Protein AF-A0A445JZT7-F1 (afdb_monomer_lite)

Foldseek 3Di:
DVVVVVVVVCVQCVDPLSVLCVVVVNHDPVDDDDPVPSVVSVVVVVVVVVVVVVVDDDDPVRVVVVVVVVCVVVDDPPPPPDDDDDDDDDPPDPPPPPPPPDDDDDDDDDDDDDPPPDDD

Organism: Glycine soja (NCBI:txid3848)

Radius of gyration: 22.96 Å; chains: 1; bounding box: 41×57×51 Å

pLDDT: mean 72.28, std 22.67, range [31.61, 96.5]

Sequence (120 aa):
LLLNSLRLLGAVLSDHKKRTMYDAGLYDPQEEEDEGFSDFVEEMLFHMAQVRREGKHYGLEELQGMLMEMAKGFECPSMYCGVNSVIDESPCLKRTRFDTNMMENKGSHFQVPDLNLYCS

Secondary structure (DSSP, 8-state):
-HHHHHHHHHHHHHSHHHHHHHHTT---TTS---HHHHHHHHHHHHHHHHHHHTT-PPPHHHHHHHHHHHHHTT----SSSSS-------------------------------------

Structure (mmCIF, N/CA/C/O backbone):
data_AF-A0A445JZT7-F1
#
_entry.id   AF-A0A445JZT7-F1
#
loop_
_atom_site.group_PDB
_atom_site.id
_atom_site.type_symbol
_atom_site.label_atom_id
_atom_site.label_alt_id
_atom_site.label_comp_id
_atom_site.label_asym_id
_atom_site.label_entity_id
_atom_site.label_seq_id
_atom_site.pdbx_PDB_ins_code
_atom_site.Cartn_x
_atom_site.Cartn_y
_atom_site.Cartn_z
_atom_site.occupancy
_atom_site.B_iso_or_equiv
_atom_site.auth_seq_id
_atom_site.auth_comp_id
_atom_site.auth_asym_id
_atom_site.auth_atom_id
_atom_site.pdbx_PDB_model_num
ATOM 1 N N . LEU A 1 1 ? -3.679 -10.823 31.685 1.00 75.19 1 LEU A N 1
ATOM 2 C CA . LEU A 1 1 ? -2.959 -9.956 30.721 1.00 75.19 1 LEU A CA 1
ATOM 3 C C . LEU A 1 1 ? -2.636 -10.714 29.437 1.00 75.19 1 LEU A C 1
ATOM 5 O O . LEU A 1 1 ? -3.276 -10.440 28.438 1.00 75.19 1 LEU A O 1
ATOM 9 N N . LEU A 1 2 ? -1.778 -11.736 29.478 1.00 84.31 2 LEU A N 1
ATOM 10 C CA . LEU A 1 2 ? -1.352 -12.500 28.290 1.00 84.31 2 LEU A CA 1
ATOM 11 C C . LEU A 1 2 ? -2.507 -13.180 27.524 1.00 84.31 2 LEU A C 1
ATOM 13 O O . LEU A 1 2 ? -2.576 -13.102 26.302 1.00 84.31 2 LEU A O 1
ATOM 17 N N . LEU A 1 3 ? -3.474 -13.757 28.248 1.00 85.75 3 LEU A N 1
ATOM 18 C CA . LEU A 1 3 ? -4.681 -14.353 27.657 1.00 85.75 3 LEU A CA 1
ATOM 19 C C . LEU A 1 3 ? -5.566 -13.318 26.934 1.00 85.75 3 LEU A C 1
ATOM 21 O O . LEU A 1 3 ? -6.190 -13.634 25.927 1.00 85.75 3 LEU A O 1
ATOM 25 N N . ASN A 1 4 ? -5.605 -12.080 27.441 1.00 77.12 4 ASN A N 1
ATOM 26 C CA . ASN A 1 4 ? -6.379 -10.99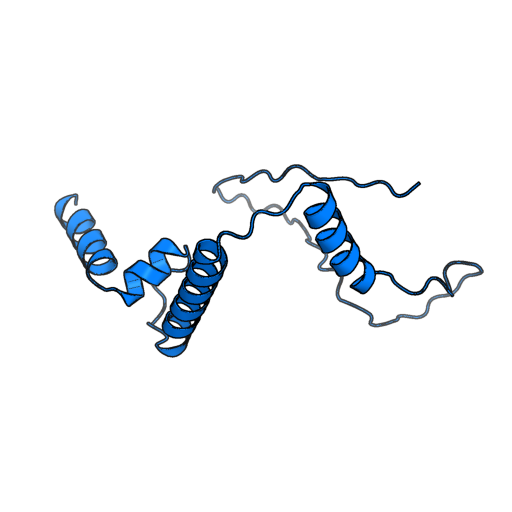3 26.837 1.00 77.12 4 ASN A CA 1
ATOM 27 C C . ASN A 1 4 ? -5.687 -10.492 25.565 1.00 77.12 4 ASN A C 1
ATOM 29 O O . ASN A 1 4 ? -6.353 -10.302 24.556 1.00 77.12 4 ASN A O 1
ATOM 33 N N . SER A 1 5 ? -4.357 -10.365 25.581 1.00 80.44 5 SER A N 1
ATOM 34 C CA . SER A 1 5 ? -3.567 -10.022 24.393 1.00 80.44 5 SER A CA 1
ATOM 35 C C . SER A 1 5 ? -3.704 -11.073 23.287 1.00 80.44 5 SER A C 1
ATOM 37 O O . SER A 1 5 ? -3.907 -10.715 22.132 1.00 80.44 5 SER A O 1
ATOM 39 N N . LEU A 1 6 ? -3.673 -12.365 23.634 1.00 85.12 6 LEU A N 1
ATOM 40 C CA . LEU A 1 6 ? -3.867 -13.448 22.665 1.00 85.12 6 LEU A CA 1
ATOM 41 C C . LEU A 1 6 ? -5.290 -13.452 22.082 1.00 85.12 6 LEU A C 1
ATOM 43 O O . LEU A 1 6 ? -5.470 -13.693 20.893 1.00 85.12 6 LEU A O 1
ATOM 47 N N . ARG A 1 7 ? -6.301 -13.141 22.905 1.00 84.38 7 ARG A N 1
ATOM 48 C CA . ARG A 1 7 ? -7.694 -12.989 22.457 1.00 84.38 7 ARG A CA 1
ATOM 49 C C . ARG A 1 7 ? -7.873 -11.838 21.471 1.00 84.38 7 ARG A C 1
ATOM 51 O O . ARG A 1 7 ? -8.560 -12.017 20.473 1.00 84.38 7 ARG A O 1
ATOM 58 N N . LEU A 1 8 ? -7.263 -10.686 21.749 1.00 84.06 8 LEU A N 1
ATOM 59 C CA . LEU A 1 8 ? -7.331 -9.516 20.870 1.00 84.06 8 LEU A CA 1
ATOM 60 C C . LEU A 1 8 ? -6.619 -9.780 19.541 1.00 84.06 8 LEU A C 1
ATOM 62 O O . LEU A 1 8 ? -7.183 -9.494 18.491 1.00 84.06 8 LEU A O 1
ATOM 66 N N . LEU A 1 9 ? -5.443 -10.415 19.576 1.00 88.75 9 LEU A N 1
ATOM 67 C CA . LEU A 1 9 ? -4.752 -10.856 18.363 1.00 88.75 9 LEU A CA 1
ATOM 68 C C . LEU A 1 9 ? -5.617 -11.836 17.555 1.00 88.75 9 LEU A C 1
ATOM 70 O O . LEU A 1 9 ? -5.748 -11.693 16.346 1.00 88.75 9 LEU A O 1
ATOM 74 N N . GLY A 1 10 ? -6.247 -12.802 18.230 1.00 88.62 10 GLY A N 1
ATOM 75 C CA . GLY A 1 10 ? -7.141 -13.769 17.598 1.00 88.62 10 GLY A CA 1
ATOM 76 C C . GLY A 1 10 ? -8.340 -13.118 16.911 1.00 88.62 10 GLY A C 1
ATOM 77 O O . GLY A 1 10 ? -8.666 -13.510 15.800 1.00 88.62 10 GLY A O 1
ATOM 78 N N . ALA A 1 11 ? -8.957 -12.104 17.523 1.00 89.25 11 ALA A N 1
ATOM 79 C CA . ALA A 1 11 ? -10.091 -11.395 16.931 1.00 89.25 11 ALA A CA 1
ATOM 80 C C . ALA A 1 11 ? -9.712 -10.690 15.619 1.00 89.25 11 ALA A C 1
ATOM 82 O O . ALA A 1 11 ? -10.409 -10.853 14.620 1.00 89.25 11 ALA A O 1
ATOM 83 N N . VAL A 1 12 ? -8.580 -9.978 15.604 1.00 90.50 12 VAL A N 1
ATOM 84 C CA . VAL A 1 12 ? -8.069 -9.288 14.407 1.00 90.50 12 VAL A CA 1
ATOM 85 C C . VAL A 1 12 ? -7.683 -10.290 13.330 1.00 90.50 12 VAL A C 1
ATOM 87 O O . VAL A 1 12 ? -8.104 -10.170 12.188 1.00 90.50 12 VAL A O 1
ATOM 90 N N . LEU A 1 13 ? -6.910 -11.313 13.695 1.00 91.12 13 LEU A N 1
ATOM 91 C CA . LEU A 1 13 ? -6.409 -12.264 12.716 1.00 91.12 13 LEU A CA 1
ATOM 92 C C . LEU A 1 13 ? -7.477 -13.250 12.245 1.00 91.12 13 LEU A C 1
ATOM 94 O O . LEU A 1 13 ? -7.277 -13.840 11.196 1.00 91.12 13 LEU A O 1
ATOM 98 N N . SER A 1 14 ? -8.578 -13.481 12.966 1.00 93.44 14 SER A N 1
ATOM 99 C CA . SER A 1 14 ? -9.644 -14.400 12.525 1.00 93.44 14 SER A CA 1
ATOM 100 C C . SER A 1 14 ? -10.521 -13.831 11.412 1.00 93.44 14 SER A C 1
ATOM 102 O O . SER A 1 14 ? -11.042 -14.593 10.600 1.00 93.44 14 SER A O 1
ATOM 104 N N . ASP A 1 15 ? -10.648 -12.511 11.367 1.00 92.69 15 ASP A N 1
ATOM 105 C CA . ASP A 1 15 ? -11.452 -11.800 10.391 1.00 92.69 15 ASP A CA 1
ATOM 106 C C . ASP A 1 15 ? -10.597 -11.462 9.163 1.00 92.69 15 ASP A C 1
ATOM 108 O O . ASP A 1 15 ? -9.492 -10.934 9.289 1.00 92.69 15 ASP A O 1
ATOM 112 N N . HIS A 1 16 ? -11.085 -11.810 7.971 1.00 91.44 16 HIS A N 1
ATOM 113 C CA . HIS A 1 16 ? -10.332 -11.609 6.731 1.00 91.44 16 HIS A CA 1
ATOM 114 C C . HIS A 1 16 ? -10.101 -10.128 6.436 1.00 91.44 16 HIS A C 1
ATOM 116 O O . HIS A 1 16 ? -8.982 -9.736 6.124 1.00 91.44 16 HIS A O 1
ATOM 122 N N . LYS A 1 17 ? -11.127 -9.297 6.618 1.00 91.25 17 LYS A N 1
ATOM 123 C CA . LYS A 1 17 ? -11.077 -7.856 6.382 1.00 91.25 17 LYS A CA 1
ATOM 124 C C . LYS A 1 17 ? -10.064 -7.189 7.314 1.00 91.25 17 LYS A C 1
ATOM 126 O O . LYS A 1 17 ? -9.181 -6.459 6.866 1.00 91.25 17 LYS A O 1
ATOM 131 N N . LYS A 1 18 ? -10.125 -7.502 8.611 1.00 92.12 18 LYS A N 1
ATOM 132 C CA . LYS A 1 18 ? -9.183 -6.979 9.618 1.00 92.12 18 LYS A CA 1
ATOM 133 C C . LYS A 1 18 ? -7.768 -7.461 9.374 1.00 92.12 18 LYS A C 1
ATOM 135 O O . LYS A 1 18 ? -6.832 -6.682 9.529 1.00 92.12 18 LYS A O 1
ATOM 140 N N . ARG A 1 19 ? -7.604 -8.721 8.967 1.00 93.12 19 ARG A N 1
ATOM 141 C CA . ARG A 1 19 ? -6.300 -9.267 8.596 1.00 93.12 19 ARG A CA 1
ATOM 142 C C . ARG A 1 19 ? -5.728 -8.547 7.378 1.00 93.12 19 ARG A C 1
ATOM 144 O O . ARG A 1 19 ? -4.580 -8.137 7.440 1.00 93.12 19 ARG A O 1
ATOM 151 N N . THR A 1 20 ? -6.522 -8.309 6.335 1.00 93.19 20 THR A N 1
ATOM 152 C CA . THR A 1 20 ? -6.104 -7.545 5.148 1.00 93.19 20 THR A CA 1
ATOM 153 C C . THR A 1 20 ? -5.633 -6.140 5.524 1.00 93.19 20 THR A C 1
ATOM 155 O O . THR A 1 20 ? -4.554 -5.718 5.112 1.00 93.19 20 THR A O 1
ATOM 158 N N . MET A 1 21 ? -6.385 -5.438 6.374 1.00 93.62 21 MET A N 1
ATOM 159 C CA . MET A 1 21 ? -5.985 -4.118 6.872 1.00 93.62 21 MET A CA 1
ATOM 160 C C . MET A 1 21 ? -4.726 -4.179 7.745 1.00 93.62 21 MET A C 1
ATOM 162 O O . MET A 1 21 ? -3.870 -3.300 7.659 1.00 93.62 21 MET A O 1
ATOM 166 N N . TYR A 1 22 ? -4.585 -5.220 8.569 1.00 93.00 22 TYR A N 1
ATOM 167 C CA . TYR A 1 22 ? -3.410 -5.429 9.413 1.00 93.00 22 TYR A CA 1
ATOM 168 C C . TYR A 1 22 ? -2.156 -5.696 8.574 1.00 93.00 22 TYR A C 1
ATOM 170 O O . TYR A 1 22 ? -1.126 -5.062 8.794 1.00 93.00 22 TYR A O 1
ATOM 178 N N . ASP A 1 23 ? -2.261 -6.571 7.574 1.00 92.69 23 ASP A N 1
ATOM 179 C CA . ASP A 1 23 ? -1.179 -6.918 6.650 1.00 92.69 23 ASP A CA 1
ATOM 180 C C . ASP A 1 23 ? -0.760 -5.710 5.793 1.00 92.69 23 ASP A C 1
ATOM 182 O O . ASP A 1 23 ? 0.421 -5.552 5.480 1.00 92.69 23 ASP A O 1
ATOM 186 N N . ALA A 1 24 ? -1.706 -4.823 5.462 1.00 92.81 24 ALA A N 1
ATOM 187 C CA . ALA A 1 24 ? -1.445 -3.554 4.784 1.00 92.81 24 ALA A CA 1
ATOM 188 C C . ALA A 1 24 ? -0.863 -2.462 5.708 1.00 92.81 24 ALA A C 1
ATOM 190 O O . ALA A 1 24 ? -0.447 -1.412 5.221 1.00 92.81 24 ALA A O 1
ATOM 191 N N . GLY A 1 25 ? -0.830 -2.683 7.029 1.00 92.25 25 GLY A N 1
ATOM 192 C CA . GLY A 1 25 ? -0.395 -1.686 8.013 1.00 92.25 25 GLY A CA 1
ATOM 193 C C . GLY A 1 25 ? -1.391 -0.539 8.228 1.00 92.25 25 GLY A C 1
ATOM 194 O O . GLY A 1 25 ? -1.000 0.518 8.715 1.00 92.25 25 GLY A O 1
ATOM 195 N N . LEU A 1 26 ? -2.658 -0.743 7.861 1.00 92.12 26 LEU A N 1
ATOM 196 C CA . LEU A 1 26 ? -3.739 0.250 7.895 1.00 92.12 26 LEU A CA 1
ATOM 197 C C . LEU A 1 26 ? -4.799 -0.040 8.973 1.00 92.12 26 LEU A C 1
ATOM 199 O O . LEU A 1 26 ? -5.814 0.641 9.036 1.00 92.12 26 LEU A O 1
ATOM 203 N N . TYR A 1 27 ? -4.609 -1.072 9.796 1.00 90.31 27 TYR A N 1
ATOM 204 C CA . TYR A 1 27 ? -5.568 -1.434 10.839 1.00 90.31 27 TYR A CA 1
ATOM 205 C C . TYR A 1 27 ? -5.457 -0.519 12.069 1.00 90.31 27 TYR A C 1
ATOM 207 O O . TYR A 1 27 ? -4.458 -0.581 12.792 1.00 90.31 27 TYR A O 1
ATOM 215 N N . ASP A 1 28 ? -6.513 0.245 12.357 1.00 89.31 28 ASP A N 1
ATOM 216 C CA . ASP A 1 28 ? -6.700 0.970 13.617 1.00 89.31 28 ASP A CA 1
ATOM 217 C C . ASP A 1 28 ? -7.834 0.325 14.449 1.00 89.31 28 ASP A C 1
ATOM 219 O O . ASP A 1 28 ? -8.979 0.283 14.003 1.00 89.31 28 ASP A O 1
ATOM 223 N N . PRO A 1 29 ? -7.564 -0.182 15.671 1.00 85.75 29 PRO A N 1
ATOM 224 C CA . PRO A 1 29 ? -8.598 -0.723 16.555 1.00 85.75 29 PRO A CA 1
ATOM 225 C C . PRO A 1 29 ? -9.640 0.296 17.049 1.00 85.75 29 PRO A C 1
ATOM 227 O O . PRO A 1 29 ? -10.631 -0.121 17.649 1.00 85.75 29 PRO A O 1
ATOM 230 N N . GLN A 1 30 ? -9.366 1.599 16.933 1.00 86.12 30 GLN A N 1
ATOM 231 C CA . GLN A 1 30 ? -10.236 2.682 17.408 1.00 86.12 30 GLN A CA 1
ATOM 232 C C . GLN A 1 30 ? -11.165 3.220 16.318 1.00 86.12 30 GLN A C 1
ATOM 234 O O . GLN A 1 30 ? -12.141 3.896 16.644 1.00 86.12 30 GLN A O 1
ATOM 239 N N . GLU A 1 31 ? -10.864 2.937 15.053 1.00 84.00 31 GLU A N 1
ATOM 240 C CA . GLU A 1 31 ? -11.639 3.399 13.910 1.00 84.00 31 GLU A CA 1
ATOM 241 C C . GLU A 1 31 ? -12.793 2.428 13.621 1.00 84.00 31 GLU A C 1
ATOM 243 O O . GLU A 1 31 ? -12.658 1.208 13.768 1.00 84.00 31 GLU A O 1
ATOM 248 N N . GLU A 1 32 ? -13.963 2.964 13.261 1.00 76.62 32 GLU A N 1
ATOM 249 C CA . GLU A 1 32 ? -15.090 2.123 12.854 1.00 76.62 32 GLU A CA 1
ATOM 250 C C . GLU A 1 32 ? -14.785 1.456 11.509 1.00 76.62 32 GLU A C 1
ATOM 252 O O . GLU A 1 32 ? -14.134 2.030 10.637 1.00 76.62 32 GLU A O 1
ATOM 257 N N . GLU A 1 33 ? -15.253 0.221 11.341 1.00 70.50 33 GLU A N 1
ATOM 258 C CA . GLU A 1 33 ? -15.016 -0.542 10.121 1.00 70.50 33 GLU A CA 1
ATOM 259 C C . GLU A 1 33 ? -15.722 0.107 8.921 1.00 70.50 33 GLU A C 1
ATOM 261 O O . GLU A 1 33 ? -16.909 -0.115 8.700 1.00 70.50 33 GLU A O 1
ATOM 266 N N . ASP A 1 34 ? -14.978 0.839 8.091 1.00 78.69 34 ASP A N 1
ATOM 267 C CA . ASP A 1 34 ? -15.447 1.238 6.763 1.00 78.69 34 ASP A CA 1
ATOM 268 C C . ASP A 1 34 ? -15.456 0.002 5.846 1.00 78.69 34 ASP A C 1
ATOM 270 O O . ASP A 1 34 ? -14.426 -0.623 5.579 1.00 78.69 34 ASP A O 1
ATOM 274 N N . GLU A 1 35 ? -16.647 -0.430 5.435 1.00 73.81 35 GLU A N 1
ATOM 275 C CA . GLU A 1 35 ? -16.860 -1.552 4.512 1.00 73.81 35 GLU A CA 1
ATOM 276 C C . GLU A 1 35 ? -16.306 -1.289 3.114 1.00 73.81 35 GLU A C 1
ATOM 278 O O . GLU A 1 35 ? -15.754 -2.203 2.514 1.00 73.81 35 GLU A O 1
ATOM 283 N N . GLY A 1 36 ? -16.340 -0.051 2.623 1.00 85.00 36 GLY A N 1
ATOM 284 C CA . GLY A 1 36 ? -15.830 0.254 1.288 1.00 85.00 36 GLY A CA 1
ATOM 285 C C . GLY A 1 36 ? -14.304 0.285 1.218 1.00 85.00 36 GLY A C 1
ATOM 286 O O . GLY A 1 36 ? -13.719 -0.083 0.197 1.00 85.00 36 GLY A O 1
ATOM 287 N N . PHE A 1 37 ? -13.639 0.720 2.292 1.00 89.62 37 PHE A N 1
ATOM 288 C CA . PHE A 1 37 ? -12.189 0.919 2.264 1.00 89.62 37 PHE A CA 1
ATOM 289 C C . PHE A 1 37 ? -11.404 -0.394 2.251 1.00 89.62 37 PHE A C 1
ATOM 291 O O . PHE A 1 37 ? -10.425 -0.526 1.516 1.00 89.62 37 PHE A O 1
ATOM 298 N N . SER A 1 38 ? -11.838 -1.390 3.023 1.00 90.62 38 SER A N 1
ATOM 299 C CA . SER A 1 38 ? -11.166 -2.690 3.034 1.00 90.62 38 SER A CA 1
ATOM 300 C C . SER A 1 38 ? -11.241 -3.420 1.706 1.00 90.62 38 SER A C 1
ATOM 302 O O . SER A 1 38 ? -10.261 -4.041 1.302 1.00 90.62 38 SER A O 1
ATOM 304 N N . ASP A 1 39 ? -12.390 -3.336 1.041 1.00 92.38 39 ASP A N 1
ATOM 305 C CA . ASP A 1 39 ? -12.637 -4.012 -0.227 1.00 92.38 39 ASP A CA 1
ATOM 306 C C . ASP A 1 39 ? -11.738 -3.403 -1.309 1.00 92.38 39 ASP A C 1
ATOM 308 O O . ASP A 1 39 ? -11.119 -4.118 -2.095 1.00 92.38 39 ASP A O 1
ATOM 312 N N . PHE A 1 40 ? -11.560 -2.078 -1.270 1.00 94.75 40 PHE A N 1
ATOM 313 C CA . PHE A 1 40 ? -10.595 -1.375 -2.111 1.00 94.75 40 PHE A CA 1
ATOM 314 C C . PHE A 1 40 ? -9.144 -1.818 -1.848 1.00 94.75 40 PHE A C 1
ATOM 316 O O . PHE A 1 40 ? -8.387 -2.069 -2.789 1.00 94.75 40 PHE A O 1
ATOM 323 N N . VAL A 1 41 ? -8.730 -1.928 -0.579 1.00 94.38 41 VAL A N 1
ATOM 324 C CA . VAL A 1 41 ? -7.374 -2.389 -0.226 1.00 94.38 41 VAL A CA 1
ATOM 325 C C . VAL A 1 41 ? -7.156 -3.832 -0.684 1.00 94.38 41 VAL A C 1
ATOM 327 O O . VAL A 1 41 ? -6.099 -4.153 -1.234 1.00 94.38 41 VAL A O 1
ATOM 330 N N . GLU A 1 42 ? -8.151 -4.699 -0.508 1.00 94.25 42 GLU A N 1
ATOM 331 C CA . GLU A 1 42 ? -8.115 -6.073 -1.000 1.00 94.25 42 GLU A CA 1
ATOM 332 C C . GLU A 1 42 ? -7.972 -6.127 -2.528 1.00 94.25 42 GLU A C 1
ATOM 334 O O . GLU A 1 42 ? -7.118 -6.856 -3.039 1.00 94.25 42 GLU A O 1
ATOM 339 N N . GLU A 1 43 ? -8.742 -5.323 -3.263 1.00 95.38 43 GLU A N 1
ATOM 340 C CA . GLU A 1 43 ? -8.665 -5.231 -4.722 1.00 95.38 43 GLU A CA 1
ATOM 341 C C . GLU A 1 43 ? -7.276 -4.763 -5.190 1.00 95.38 43 GLU A C 1
ATOM 343 O O . GLU A 1 43 ? -6.678 -5.361 -6.093 1.00 95.38 43 GLU A O 1
ATOM 348 N N . MET A 1 44 ? -6.698 -3.754 -4.530 1.00 95.31 44 MET A N 1
ATOM 349 C CA . MET A 1 44 ? -5.335 -3.294 -4.810 1.00 95.31 44 MET A CA 1
ATOM 350 C C . MET A 1 44 ? -4.317 -4.428 -4.627 1.00 95.31 44 MET A C 1
ATOM 352 O O . MET A 1 44 ? -3.487 -4.676 -5.509 1.00 95.31 44 MET A O 1
ATOM 356 N N . LEU A 1 45 ? -4.390 -5.154 -3.509 1.00 93.56 45 LEU A N 1
ATOM 357 C CA . LEU A 1 45 ? -3.499 -6.282 -3.227 1.00 93.56 45 LEU A CA 1
ATOM 358 C C . LEU A 1 45 ? -3.682 -7.414 -4.246 1.00 93.56 45 LEU A C 1
ATOM 360 O O . LEU A 1 45 ? -2.695 -8.006 -4.697 1.00 93.56 45 LEU A O 1
ATOM 364 N N . PHE A 1 46 ? -4.921 -7.689 -4.656 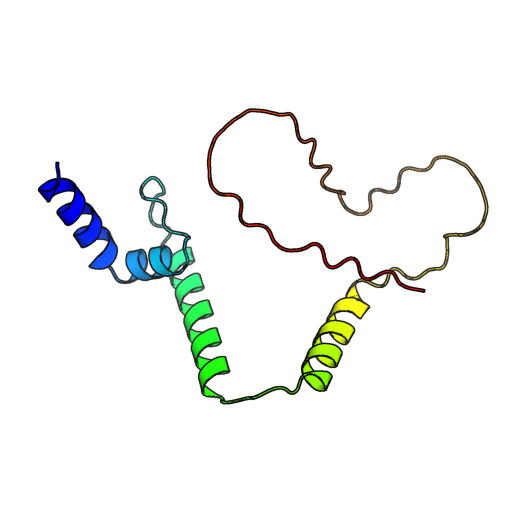1.00 94.06 46 PHE A N 1
ATOM 365 C CA . PHE A 1 46 ? -5.235 -8.673 -5.686 1.00 94.06 46 PHE A CA 1
ATOM 366 C C . PHE A 1 46 ? -4.597 -8.311 -7.033 1.00 94.06 46 PHE A C 1
ATOM 368 O O . PHE A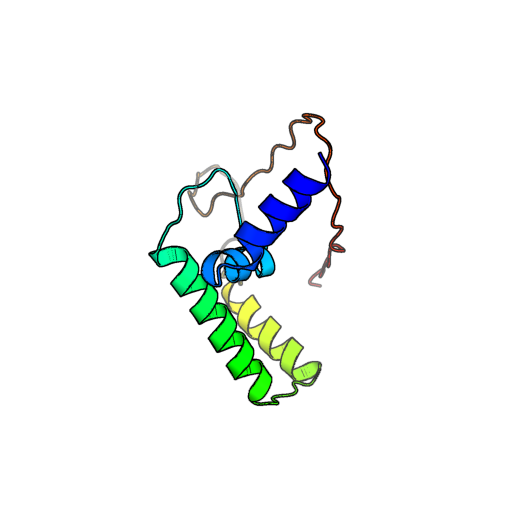 1 46 ? -3.946 -9.160 -7.656 1.00 94.06 46 PHE A O 1
ATOM 375 N N . HIS A 1 47 ? -4.704 -7.053 -7.462 1.00 91.50 47 HIS A N 1
ATOM 376 C CA . HIS A 1 47 ? -4.062 -6.580 -8.687 1.00 91.50 47 HIS A CA 1
ATOM 377 C C . HIS A 1 47 ? -2.536 -6.638 -8.599 1.00 91.50 47 HIS A C 1
ATOM 379 O O . HIS A 1 47 ? -1.885 -7.120 -9.528 1.00 91.50 47 HIS A O 1
ATOM 385 N N . MET A 1 48 ? -1.939 -6.247 -7.470 1.00 91.56 48 MET A N 1
ATOM 386 C CA . MET A 1 48 ? -0.492 -6.386 -7.273 1.00 91.56 48 MET A CA 1
ATOM 387 C C . MET A 1 48 ? -0.056 -7.856 -7.331 1.00 91.56 48 MET A C 1
ATOM 389 O O . MET A 1 48 ? 0.967 -8.186 -7.935 1.00 91.56 48 MET A O 1
ATOM 393 N N . ALA A 1 49 ? -0.839 -8.769 -6.755 1.00 92.12 49 ALA A N 1
ATOM 394 C CA . ALA A 1 49 ? -0.585 -10.202 -6.849 1.00 92.12 49 ALA A CA 1
ATOM 395 C C . ALA A 1 49 ? -0.732 -10.727 -8.288 1.00 92.12 49 ALA A C 1
ATOM 397 O O . ALA A 1 49 ? 0.021 -11.612 -8.699 1.00 92.12 49 ALA A O 1
ATOM 398 N N . GLN A 1 50 ? -1.668 -10.191 -9.073 1.00 93.25 50 GLN A N 1
ATOM 399 C CA . GLN A 1 50 ? -1.801 -10.492 -10.497 1.00 93.25 50 GLN A CA 1
ATOM 400 C C . GLN A 1 50 ? -0.557 -10.051 -11.276 1.00 93.25 50 GLN A C 1
ATOM 402 O O . GLN A 1 50 ? 0.072 -10.901 -11.902 1.00 93.25 50 GLN A O 1
ATOM 407 N N . VAL A 1 51 ? -0.139 -8.788 -11.148 1.00 89.88 51 VAL A N 1
ATOM 408 C CA . VAL A 1 51 ? 1.056 -8.246 -11.822 1.00 89.88 51 VAL A CA 1
ATOM 409 C C . VAL A 1 51 ? 2.309 -9.049 -11.463 1.00 89.88 51 VAL A C 1
ATOM 411 O O . VAL A 1 51 ? 3.122 -9.363 -12.330 1.00 89.88 51 VAL A O 1
ATOM 414 N N . ARG A 1 52 ? 2.453 -9.466 -10.199 1.00 88.75 52 ARG A N 1
ATOM 415 C CA . ARG A 1 52 ? 3.566 -10.329 -9.763 1.00 88.75 52 ARG A CA 1
ATOM 416 C C . ARG A 1 52 ? 3.532 -11.721 -10.400 1.00 88.75 52 ARG A C 1
ATOM 418 O O . ARG A 1 52 ? 4.588 -12.276 -10.692 1.00 88.75 52 ARG A O 1
ATOM 425 N N . ARG A 1 53 ? 2.344 -12.298 -10.610 1.00 92.62 53 ARG A N 1
ATOM 426 C CA . ARG A 1 53 ? 2.174 -13.615 -11.254 1.00 92.62 53 ARG A CA 1
ATOM 427 C C . ARG A 1 53 ? 2.445 -13.594 -12.753 1.00 92.62 53 ARG A C 1
ATOM 429 O O . ARG A 1 53 ? 2.800 -14.635 -13.292 1.00 92.62 53 ARG A O 1
ATOM 436 N N . GLU A 1 54 ? 2.320 -12.444 -13.412 1.00 90.38 54 GLU A N 1
ATOM 437 C CA . GLU A 1 54 ? 2.658 -12.297 -14.834 1.00 90.38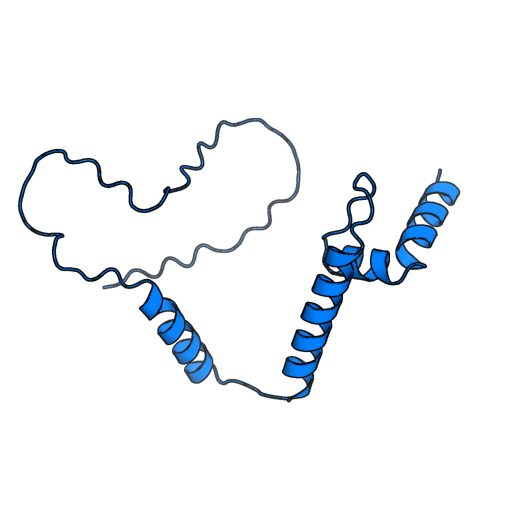 54 GLU A CA 1
ATOM 438 C C . GLU A 1 54 ? 4.136 -12.604 -15.126 1.00 90.38 54 GLU A C 1
ATOM 440 O O . GLU A 1 54 ? 4.495 -12.790 -16.286 1.00 90.38 54 GLU A O 1
ATOM 445 N N . GLY A 1 55 ? 4.994 -12.682 -14.098 1.00 81.50 55 GLY A N 1
ATOM 446 C CA . GLY A 1 55 ? 6.387 -13.110 -14.246 1.00 81.50 55 GLY A CA 1
ATOM 447 C C . GLY A 1 55 ? 7.222 -12.143 -15.080 1.00 81.50 55 GLY A C 1
ATOM 448 O O . GLY A 1 55 ? 8.261 -12.521 -15.616 1.00 81.50 55 GLY A O 1
ATOM 449 N N . LYS A 1 56 ? 6.761 -10.895 -15.218 1.00 85.00 56 LYS A N 1
ATOM 450 C CA . LYS A 1 56 ? 7.497 -9.842 -15.908 1.00 85.00 56 LYS A CA 1
ATOM 451 C C . LYS A 1 56 ? 8.714 -9.480 -15.067 1.00 85.00 56 LYS A C 1
ATOM 453 O O . LYS A 1 56 ? 8.590 -8.960 -13.960 1.00 85.00 56 LYS A O 1
ATOM 458 N N . HIS A 1 57 ? 9.885 -9.782 -15.605 1.00 86.06 57 HIS A N 1
ATOM 459 C CA . HIS A 1 57 ? 11.157 -9.348 -15.058 1.00 86.06 57 HIS A CA 1
ATOM 460 C C . HIS A 1 57 ? 11.643 -8.177 -15.893 1.00 86.06 57 HIS A C 1
ATOM 462 O O . HIS A 1 57 ? 11.827 -8.324 -17.097 1.00 86.06 57 HIS A O 1
ATOM 468 N N . TYR A 1 58 ? 11.835 -7.036 -15.243 1.00 88.75 58 TYR A N 1
ATOM 469 C CA . TYR A 1 58 ? 12.367 -5.846 -15.888 1.00 88.75 58 TYR A CA 1
ATOM 470 C C . TYR A 1 58 ? 13.866 -5.753 -15.626 1.00 88.75 58 TYR A C 1
ATOM 472 O O . TYR A 1 58 ? 14.323 -5.976 -14.499 1.00 88.75 58 TYR A O 1
ATOM 480 N N . GLY A 1 59 ? 14.628 -5.432 -16.668 1.00 94.19 59 GLY A N 1
ATOM 481 C CA . GLY A 1 59 ? 16.040 -5.089 -16.531 1.00 94.19 59 GLY A CA 1
ATOM 482 C C . GLY A 1 59 ? 16.233 -3.741 -15.827 1.00 94.19 59 GLY A C 1
ATOM 483 O O . GLY A 1 59 ? 15.312 -2.931 -15.733 1.00 94.19 59 GLY A O 1
ATOM 484 N N . LEU A 1 60 ? 17.457 -3.468 -15.362 1.00 96.00 60 LEU A N 1
ATOM 485 C CA . LEU A 1 60 ? 17.809 -2.170 -14.767 1.00 96.00 60 LEU A CA 1
ATOM 486 C C . LEU A 1 60 ? 17.521 -1.008 -15.737 1.00 96.00 60 LEU A C 1
ATOM 488 O O . LEU A 1 60 ? 16.954 0.001 -15.331 1.00 96.00 60 LEU A O 1
ATOM 492 N N . GLU A 1 61 ? 17.892 -1.166 -17.009 1.00 96.50 61 GLU A N 1
ATOM 493 C CA . GLU A 1 61 ? 17.720 -0.147 -18.055 1.00 96.50 61 GLU A CA 1
ATOM 494 C C . GLU A 1 61 ? 16.240 0.147 -18.333 1.00 96.50 61 GLU A C 1
ATOM 496 O O . GLU A 1 61 ? 15.839 1.306 -18.415 1.00 96.50 61 GLU A O 1
ATOM 501 N N . GLU A 1 62 ? 15.403 -0.892 -18.403 1.00 95.81 62 GLU A N 1
ATOM 502 C CA . GLU A 1 62 ? 13.954 -0.748 -18.584 1.00 95.81 62 GLU A CA 1
ATOM 503 C C . GLU A 1 62 ? 13.320 -0.028 -17.393 1.00 95.81 62 GLU A C 1
ATOM 505 O O . GLU A 1 62 ? 12.523 0.890 -17.578 1.00 95.81 62 GLU A O 1
ATOM 510 N N . LEU A 1 63 ? 13.716 -0.390 -16.167 1.00 95.25 63 LEU A N 1
ATOM 511 C CA . LEU A 1 63 ? 13.217 0.250 -14.953 1.00 95.25 63 LEU A CA 1
ATOM 512 C C . LEU A 1 63 ? 13.635 1.726 -14.867 1.00 95.25 63 LEU A C 1
ATOM 514 O O . LEU A 1 63 ? 12.823 2.573 -14.495 1.00 95.25 63 LEU A O 1
ATOM 518 N N . GLN A 1 64 ? 14.877 2.048 -15.243 1.00 96.38 64 GLN A N 1
ATOM 519 C CA . GLN A 1 64 ? 15.348 3.432 -15.362 1.00 96.38 64 GLN A CA 1
ATOM 520 C C . GLN A 1 64 ? 14.543 4.208 -16.408 1.00 96.38 64 GLN A C 1
ATOM 522 O O . GLN A 1 64 ? 14.150 5.342 -16.147 1.00 96.38 64 GLN A O 1
ATOM 527 N N . GLY A 1 65 ? 14.255 3.590 -17.557 1.00 95.75 65 GLY A N 1
ATOM 528 C CA . GLY A 1 65 ? 13.392 4.165 -18.586 1.00 95.75 65 GLY A CA 1
ATOM 529 C C . GLY A 1 65 ? 11.993 4.467 -18.052 1.00 95.75 65 GLY A C 1
ATOM 530 O O . GLY A 1 65 ? 11.530 5.597 -18.165 1.00 95.75 65 GLY A O 1
ATOM 531 N N . MET A 1 66 ? 11.351 3.502 -17.387 1.00 95.31 66 MET A N 1
ATOM 532 C CA . MET A 1 66 ? 10.033 3.690 -16.764 1.00 95.31 66 MET A CA 1
ATOM 533 C C . MET A 1 66 ? 10.038 4.832 -15.739 1.00 95.31 66 MET A C 1
ATOM 535 O O . MET A 1 66 ? 9.120 5.651 -15.728 1.00 95.31 66 MET A O 1
ATOM 539 N N . LEU A 1 67 ? 11.077 4.916 -14.901 1.00 94.12 67 LEU A N 1
ATOM 540 C CA . LEU A 1 67 ? 11.234 6.004 -13.935 1.00 94.12 67 LEU A CA 1
ATOM 541 C C . LEU A 1 67 ? 11.402 7.363 -14.625 1.00 94.12 67 LEU A C 1
ATOM 543 O O . LEU A 1 67 ? 10.767 8.334 -14.217 1.00 94.12 67 LEU A O 1
ATOM 547 N N . MET A 1 68 ? 12.222 7.429 -15.675 1.00 93.88 68 MET A N 1
ATOM 548 C CA . MET A 1 68 ? 12.443 8.650 -16.448 1.00 93.88 68 MET A CA 1
ATOM 549 C C . MET A 1 68 ? 11.152 9.120 -17.125 1.00 93.88 68 MET A C 1
ATOM 551 O O . MET A 1 68 ? 10.825 10.300 -17.051 1.00 93.88 68 MET A O 1
ATOM 555 N N . GLU A 1 69 ? 10.375 8.215 -17.730 1.00 95.19 69 GLU A N 1
ATOM 556 C CA . GLU A 1 69 ? 9.079 8.565 -18.326 1.00 95.19 69 GLU A CA 1
ATOM 557 C C . GLU A 1 69 ? 8.099 9.139 -17.292 1.00 95.19 69 GLU A C 1
ATOM 559 O O . GLU A 1 69 ? 7.402 10.108 -17.587 1.00 95.19 69 GLU A O 1
ATOM 564 N N . MET A 1 70 ? 8.072 8.603 -16.065 1.00 91.94 70 MET A N 1
ATOM 565 C CA . MET A 1 70 ? 7.268 9.185 -14.982 1.00 91.94 70 MET A CA 1
ATOM 566 C C . MET A 1 70 ? 7.775 10.575 -14.577 1.00 91.94 70 MET A C 1
ATOM 568 O O . MET A 1 70 ? 6.972 11.484 -14.370 1.00 91.94 70 MET A O 1
ATOM 572 N N . ALA A 1 71 ? 9.097 10.755 -14.487 1.00 88.81 71 ALA A N 1
ATOM 573 C CA . ALA A 1 71 ? 9.727 12.013 -14.090 1.00 88.81 71 ALA A CA 1
ATOM 574 C C . ALA A 1 71 ? 9.453 13.159 -15.080 1.00 88.81 71 ALA A C 1
ATOM 576 O O . ALA A 1 71 ? 9.278 14.299 -14.651 1.00 88.81 71 ALA A O 1
ATOM 577 N N . LYS A 1 72 ? 9.320 12.860 -16.379 1.00 87.19 72 LYS A N 1
ATOM 578 C CA . LYS A 1 72 ? 8.976 13.856 -17.412 1.00 87.19 72 LYS A CA 1
ATOM 579 C C . LYS A 1 72 ? 7.669 14.594 -17.129 1.00 87.19 72 LYS A C 1
ATOM 581 O O . LYS A 1 72 ? 7.542 15.769 -17.454 1.00 87.19 72 LYS A O 1
ATOM 586 N N . GLY A 1 73 ? 6.702 13.939 -16.480 1.00 80.25 73 GLY A N 1
ATOM 587 C CA . GLY A 1 73 ? 5.445 14.574 -16.067 1.00 80.25 73 GLY A CA 1
ATOM 588 C C . GLY A 1 73 ? 5.617 15.692 -15.028 1.00 80.25 73 GLY A C 1
ATOM 589 O O . GLY A 1 73 ? 4.686 16.463 -14.804 1.00 80.25 73 GLY A O 1
ATOM 590 N N . PHE A 1 74 ? 6.797 15.794 -14.411 1.00 81.62 74 PHE A N 1
ATOM 591 C CA . PHE A 1 74 ? 7.160 16.807 -13.420 1.00 81.62 74 PHE A CA 1
ATOM 592 C C . PHE A 1 74 ? 8.111 17.878 -13.978 1.00 81.62 74 PHE A C 1
ATOM 594 O O . PHE A 1 74 ? 8.514 18.781 -13.241 1.00 81.62 74 PHE A O 1
ATOM 601 N N . GLU A 1 75 ? 8.471 17.814 -15.263 1.00 76.12 75 GLU A N 1
ATOM 602 C CA . GLU A 1 75 ? 9.255 18.855 -15.922 1.00 76.12 75 GLU A CA 1
ATOM 603 C C . GLU A 1 75 ? 8.399 20.121 -16.067 1.00 76.12 75 GLU A C 1
ATOM 605 O O . GLU A 1 75 ? 7.522 20.228 -16.925 1.00 76.12 75 GLU A O 1
ATOM 610 N N . CYS A 1 76 ? 8.640 21.112 -15.207 1.00 59.38 76 CYS A N 1
ATOM 611 C CA . CYS A 1 76 ? 8.112 22.456 -15.416 1.00 59.38 76 CYS A CA 1
ATOM 612 C C . CYS A 1 76 ? 8.688 23.014 -16.728 1.00 59.38 76 CYS A C 1
ATOM 614 O O . CYS A 1 76 ? 9.915 23.083 -16.847 1.00 59.38 76 CYS A O 1
ATOM 616 N N . PRO A 1 77 ? 7.862 23.488 -17.681 1.00 55.06 77 PRO A N 1
ATOM 617 C CA . PRO A 1 77 ? 8.365 24.174 -18.861 1.00 55.06 77 PRO A CA 1
ATOM 618 C C . PRO A 1 77 ? 9.188 25.389 -18.428 1.00 55.06 77 PRO A C 1
ATOM 620 O O . PRO A 1 77 ? 8.658 26.385 -17.928 1.00 55.06 77 PRO A O 1
ATOM 623 N N . SER A 1 78 ? 10.507 25.307 -18.590 1.00 62.88 78 SER A N 1
ATOM 624 C CA . SER A 1 78 ? 11.408 26.419 -18.330 1.00 62.88 78 SER A CA 1
ATOM 625 C C . SER A 1 78 ? 11.222 27.468 -19.427 1.00 62.88 78 SER A C 1
ATOM 627 O O . SER A 1 78 ? 11.933 27.465 -20.429 1.00 62.88 78 SER A O 1
ATOM 629 N N . MET A 1 79 ? 10.258 28.372 -19.274 1.00 49.53 79 MET A N 1
ATOM 630 C CA . MET A 1 79 ? 10.207 29.580 -20.110 1.00 49.53 79 MET A CA 1
ATOM 631 C C . MET A 1 79 ? 10.068 30.888 -19.334 1.00 49.53 79 MET A C 1
ATOM 633 O O . MET A 1 79 ? 9.895 31.938 -19.942 1.00 49.53 79 MET A O 1
ATOM 637 N N . TYR A 1 80 ? 10.251 30.871 -18.013 1.00 49.59 80 TYR A N 1
ATOM 638 C CA . TYR A 1 80 ? 10.399 32.103 -17.229 1.00 49.59 80 TYR A CA 1
ATOM 639 C C . TYR A 1 80 ? 11.145 31.830 -15.918 1.00 49.59 80 TYR A C 1
ATOM 641 O O . TYR A 1 80 ? 10.634 32.011 -14.820 1.00 49.59 80 TYR A O 1
ATOM 649 N N . CYS A 1 81 ? 12.395 31.382 -16.026 1.00 50.22 81 CYS A N 1
ATOM 650 C CA . CYS A 1 81 ? 13.371 31.576 -14.954 1.00 50.22 81 CYS A CA 1
ATOM 651 C C . CYS A 1 81 ? 14.585 32.284 -15.551 1.00 50.22 81 CYS A C 1
ATOM 653 O O . CYS A 1 81 ? 15.618 31.688 -15.836 1.00 50.22 81 CYS A O 1
ATOM 655 N N . GLY A 1 82 ? 14.396 33.563 -15.860 1.00 50.03 82 GLY A N 1
ATOM 656 C CA . GLY A 1 82 ? 15.427 34.382 -16.469 1.00 50.03 82 GLY A CA 1
ATOM 657 C C . GLY A 1 82 ? 14.901 35.761 -16.828 1.00 50.03 82 GLY A C 1
ATOM 658 O O . GLY A 1 82 ? 14.385 35.938 -17.922 1.00 50.03 82 GLY A O 1
ATOM 659 N N . VAL A 1 83 ? 15.129 36.708 -15.909 1.00 35.19 83 VAL A N 1
ATOM 660 C CA . VAL A 1 83 ? 15.086 38.181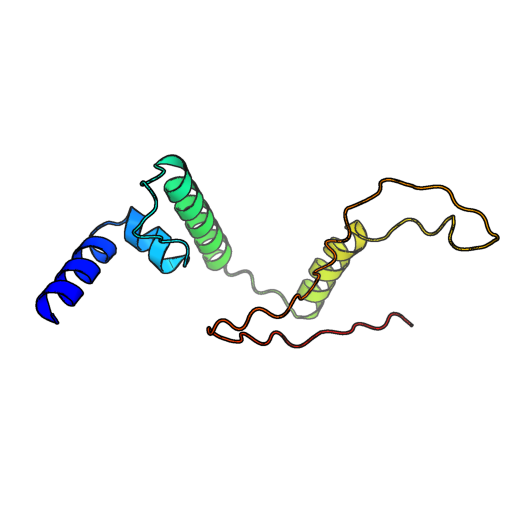 -16.040 1.00 35.19 83 VAL A CA 1
ATOM 661 C C . VAL A 1 83 ? 13.936 38.886 -15.288 1.00 35.19 83 VAL A C 1
ATOM 663 O O . VAL A 1 83 ? 12.850 39.117 -15.800 1.00 35.19 83 VAL A O 1
ATOM 666 N N . ASN A 1 84 ? 14.330 39.322 -14.084 1.00 36.03 84 ASN A N 1
ATOM 667 C CA . ASN A 1 84 ? 13.991 40.546 -13.344 1.00 36.03 84 ASN A CA 1
ATOM 668 C C . ASN A 1 84 ? 12.720 40.633 -12.477 1.00 36.03 84 ASN A C 1
ATOM 670 O O . ASN A 1 84 ? 11.592 40.657 -12.945 1.00 36.03 84 ASN A O 1
ATOM 674 N N . SER A 1 85 ? 13.012 40.789 -11.178 1.00 47.47 85 SER A N 1
ATOM 675 C CA . SER A 1 85 ? 12.311 41.518 -10.112 1.00 47.47 85 SER A CA 1
ATOM 676 C C . SER A 1 85 ? 10.874 41.989 -10.363 1.00 47.47 85 SER A C 1
ATOM 678 O O . SER A 1 85 ? 10.646 42.901 -11.151 1.00 47.47 85 SER A O 1
ATOM 680 N N . VAL A 1 86 ? 9.967 41.496 -9.523 1.00 39.59 86 VAL A N 1
ATOM 681 C CA . VAL A 1 86 ? 9.084 42.237 -8.599 1.00 39.59 86 VAL A CA 1
ATOM 682 C C . VAL A 1 86 ? 7.885 41.327 -8.341 1.00 39.59 86 VAL A C 1
ATOM 684 O O . VAL A 1 86 ? 7.160 40.975 -9.258 1.00 39.59 86 VAL A O 1
ATOM 687 N N . ILE A 1 87 ? 7.775 40.917 -7.077 1.00 52.31 87 ILE A N 1
ATOM 688 C CA . ILE A 1 87 ? 6.579 40.511 -6.330 1.00 52.31 87 ILE A CA 1
ATOM 689 C C . ILE A 1 87 ? 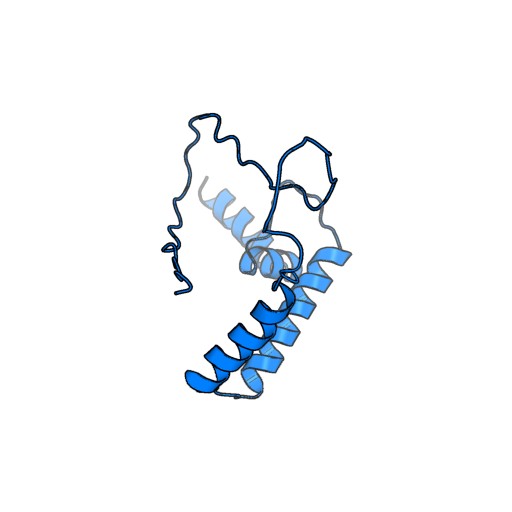5.319 40.367 -7.201 1.00 52.31 87 ILE A C 1
ATOM 691 O O . ILE A 1 87 ? 4.646 41.357 -7.472 1.00 52.31 87 ILE A O 1
ATOM 695 N N . ASP A 1 88 ? 4.973 39.133 -7.559 1.00 38.09 88 ASP A N 1
ATOM 696 C CA . ASP A 1 88 ? 3.574 38.771 -7.765 1.00 38.09 88 ASP A CA 1
ATOM 697 C C . ASP A 1 88 ? 3.345 37.330 -7.297 1.00 38.09 88 ASP A C 1
ATOM 699 O O . ASP A 1 88 ? 4.068 36.395 -7.656 1.00 38.09 88 ASP A O 1
ATOM 703 N N . GLU A 1 89 ? 2.385 37.192 -6.394 1.00 49.12 89 GLU A N 1
ATOM 704 C CA . GLU A 1 89 ? 2.006 35.963 -5.710 1.00 49.12 89 GLU A CA 1
ATOM 705 C C . GLU A 1 89 ? 1.283 35.046 -6.709 1.00 49.12 89 GLU A C 1
ATOM 707 O O . GLU A 1 89 ? 0.129 35.285 -7.060 1.00 49.12 89 GLU A O 1
ATOM 712 N N . SER A 1 90 ? 1.934 33.972 -7.166 1.00 44.88 90 SER A N 1
ATOM 713 C CA . SER A 1 90 ? 1.251 32.919 -7.930 1.00 44.88 90 SER A CA 1
ATOM 714 C C . SER A 1 90 ? 0.849 31.762 -7.001 1.00 44.88 90 SER A C 1
ATOM 716 O O . SER A 1 90 ? 1.701 31.214 -6.294 1.00 44.88 90 SER A O 1
ATOM 718 N N . PRO A 1 91 ? -0.433 31.345 -6.970 1.00 49.91 91 PRO A N 1
ATOM 719 C CA . PRO A 1 91 ? -0.906 30.274 -6.103 1.00 49.91 91 PRO A CA 1
ATOM 720 C C . PRO A 1 91 ? -0.691 28.923 -6.790 1.00 49.91 91 PRO A C 1
ATOM 722 O O . PRO A 1 91 ? -1.636 28.189 -7.069 1.00 49.91 91 PRO A O 1
ATOM 725 N N . CYS A 1 92 ? 0.558 28.586 -7.096 1.00 42.62 92 CYS A N 1
ATOM 726 C CA . CYS A 1 92 ? 0.890 27.306 -7.705 1.00 42.62 92 CYS A CA 1
ATOM 727 C C . CYS A 1 92 ? 1.612 26.425 -6.693 1.00 42.62 92 CYS A C 1
ATOM 729 O O . CYS A 1 92 ? 2.808 26.551 -6.453 1.00 42.62 92 CYS A O 1
ATOM 731 N N . LEU A 1 93 ? 0.810 25.505 -6.159 1.00 42.34 93 LEU A N 1
ATOM 732 C CA . LEU A 1 93 ? 1.179 24.301 -5.431 1.00 42.34 93 LEU A CA 1
ATOM 733 C C . LEU A 1 93 ? 1.814 24.557 -4.062 1.00 42.34 93 LEU A C 1
ATOM 735 O O . LEU A 1 93 ? 2.986 24.893 -3.930 1.00 42.34 93 LEU A O 1
ATOM 739 N N . LYS A 1 94 ? 0.993 24.350 -3.025 1.00 43.69 94 LYS A N 1
ATOM 740 C CA . LYS A 1 94 ? 1.388 24.301 -1.617 1.00 43.69 94 LYS A CA 1
ATOM 741 C C . LYS A 1 94 ? 2.670 23.477 -1.480 1.00 43.69 94 LYS A C 1
ATOM 743 O O . LYS A 1 94 ? 2.631 22.255 -1.398 1.00 43.69 94 LYS A O 1
ATOM 748 N N . ARG A 1 95 ? 3.812 24.160 -1.422 1.00 48.91 95 ARG A N 1
ATOM 749 C CA . ARG A 1 95 ? 5.015 23.641 -0.793 1.00 48.91 95 ARG A CA 1
ATOM 750 C C . ARG A 1 95 ? 4.579 23.408 0.648 1.00 48.91 95 ARG A C 1
ATOM 752 O O . ARG A 1 95 ? 4.392 24.376 1.385 1.00 48.91 95 ARG A O 1
ATOM 759 N N . THR A 1 96 ? 4.295 22.160 1.016 1.00 42.66 96 THR A N 1
ATOM 760 C CA . THR A 1 96 ? 4.078 21.788 2.413 1.00 42.66 96 THR A CA 1
ATOM 761 C C . THR A 1 96 ? 5.391 22.075 3.116 1.00 42.66 96 THR A C 1
ATOM 763 O O . THR A 1 96 ? 6.310 21.262 3.140 1.00 42.66 96 THR A O 1
ATOM 766 N N . ARG A 1 97 ? 5.520 23.307 3.599 1.00 42.25 97 ARG A N 1
ATOM 767 C CA . ARG A 1 97 ? 6.508 23.707 4.574 1.00 42.25 97 ARG A CA 1
ATOM 768 C C . ARG A 1 97 ? 6.230 22.824 5.784 1.00 42.25 97 ARG A C 1
ATOM 770 O O . ARG A 1 97 ? 5.297 23.079 6.537 1.00 42.25 97 ARG A O 1
ATOM 777 N N . PHE A 1 98 ? 6.986 21.739 5.910 1.00 40.75 98 PHE A N 1
ATOM 778 C CA . PHE A 1 98 ? 7.131 21.040 7.174 1.00 40.75 98 PHE A CA 1
ATOM 779 C C . PHE A 1 98 ? 7.853 22.014 8.109 1.00 40.75 98 PHE A C 1
ATOM 781 O O . PHE A 1 98 ? 9.079 22.083 8.137 1.00 40.75 98 PHE A O 1
ATOM 788 N N . ASP A 1 99 ? 7.085 22.844 8.816 1.00 31.61 99 ASP A N 1
ATOM 789 C CA . ASP A 1 99 ? 7.578 23.487 10.026 1.00 31.61 99 ASP A CA 1
ATOM 790 C C . ASP A 1 99 ? 7.745 22.370 11.060 1.00 31.61 99 ASP A C 1
ATOM 792 O O . ASP A 1 99 ? 6.796 21.956 11.726 1.00 31.61 99 ASP A O 1
ATOM 796 N N . THR A 1 100 ? 8.965 21.847 11.165 1.00 42.88 100 THR A N 1
ATOM 797 C CA . THR A 1 100 ? 9.388 20.985 12.269 1.00 42.88 100 THR A CA 1
ATOM 798 C C . THR A 1 100 ? 9.446 21.834 13.538 1.00 42.88 100 THR A C 1
ATOM 800 O O . THR A 1 100 ? 10.516 22.223 14.001 1.00 42.88 100 THR A O 1
ATOM 803 N N . ASN A 1 101 ? 8.285 22.151 14.112 1.00 37.97 101 ASN A N 1
ATOM 804 C CA . ASN A 1 101 ? 8.225 22.503 15.521 1.00 37.97 101 ASN A CA 1
ATOM 805 C C . ASN A 1 101 ? 8.456 21.216 16.311 1.00 37.97 101 ASN A C 1
ATOM 807 O O . ASN A 1 101 ? 7.663 20.277 16.263 1.00 37.97 101 ASN A O 1
ATOM 811 N N . MET A 1 102 ? 9.597 21.178 16.991 1.00 47.50 102 MET A N 1
ATOM 812 C CA . MET A 1 102 ? 10.016 20.113 17.888 1.00 47.50 102 MET A CA 1
ATOM 813 C C . MET A 1 102 ? 8.969 19.937 18.997 1.00 47.50 102 MET A C 1
ATOM 815 O O . MET A 1 102 ? 8.981 20.654 19.993 1.00 47.50 102 MET A O 1
ATOM 819 N N . MET A 1 103 ? 8.068 18.971 18.845 1.00 39.56 103 MET A N 1
ATOM 820 C CA . MET A 1 103 ? 7.482 18.294 19.993 1.00 39.56 103 MET A CA 1
ATOM 821 C C . MET A 1 103 ? 8.064 16.893 20.024 1.00 39.56 103 MET A C 1
ATOM 823 O O . MET A 1 103 ? 7.826 16.073 19.141 1.00 39.56 103 MET A O 1
ATOM 827 N N . GLU A 1 104 ? 8.887 16.663 21.040 1.00 48.06 104 GLU A N 1
ATOM 828 C CA . GLU A 1 104 ? 9.389 15.354 21.412 1.00 48.06 104 GLU A CA 1
ATOM 829 C C . GLU A 1 104 ? 8.209 14.387 21.554 1.00 48.06 104 GLU A C 1
ATOM 831 O O . GLU A 1 104 ? 7.442 14.460 22.513 1.00 48.06 104 GLU A O 1
ATOM 836 N N . ASN A 1 105 ? 8.062 13.447 20.623 1.00 39.72 105 ASN A N 1
ATOM 837 C CA . ASN A 1 105 ? 7.390 12.200 20.938 1.00 39.72 105 ASN A CA 1
ATOM 838 C C . ASN A 1 105 ? 7.976 11.046 20.127 1.00 39.72 105 ASN A C 1
ATOM 840 O O . ASN A 1 105 ? 8.451 11.192 19.006 1.00 39.72 105 ASN A O 1
ATOM 844 N N . LYS A 1 106 ? 8.045 9.909 20.798 1.00 53.19 106 LYS A N 1
ATOM 845 C CA . LYS A 1 106 ? 8.953 8.801 20.549 1.00 53.19 106 LYS A CA 1
ATOM 846 C C . LYS A 1 106 ? 8.306 7.836 19.560 1.00 53.19 106 LYS A C 1
ATOM 848 O O . LYS A 1 106 ? 7.190 7.402 19.814 1.00 53.19 106 LYS A O 1
ATOM 853 N N . GLY A 1 107 ? 9.011 7.426 18.503 1.00 41.91 107 GLY A N 1
ATOM 854 C CA . GLY A 1 107 ? 8.557 6.286 17.697 1.00 41.91 107 GLY A CA 1
ATOM 855 C C . GLY A 1 107 ? 9.152 6.183 16.295 1.00 41.91 107 GLY A C 1
ATOM 856 O O . GLY A 1 107 ? 8.752 6.915 15.406 1.00 41.91 107 GLY A O 1
ATOM 857 N N . SER A 1 108 ? 10.077 5.231 16.135 1.00 44.47 108 SER A N 1
ATOM 858 C CA . SER A 1 108 ? 10.564 4.589 14.896 1.00 44.47 108 SER A CA 1
ATOM 859 C C . SER A 1 108 ? 10.981 5.468 13.708 1.00 44.47 108 SER A C 1
ATOM 861 O O . SER A 1 108 ? 10.200 5.813 12.828 1.00 44.47 108 SER A O 1
ATOM 863 N N . HIS A 1 109 ? 12.292 5.681 13.641 1.00 44.81 109 HIS A N 1
ATOM 864 C CA . HIS A 1 109 ? 13.043 6.241 12.523 1.00 44.81 109 HIS A CA 1
ATOM 865 C C . HIS A 1 109 ? 13.213 5.207 11.397 1.00 44.81 109 HIS A C 1
ATOM 867 O O . HIS A 1 109 ? 14.114 4.370 11.457 1.00 44.81 109 HIS A O 1
ATOM 873 N N . PHE A 1 110 ? 12.359 5.247 10.373 1.00 43.56 110 PHE A N 1
ATOM 874 C CA . PHE A 1 110 ? 12.681 4.656 9.071 1.00 43.56 110 PHE A CA 1
ATOM 875 C C . PHE A 1 110 ? 13.490 5.683 8.273 1.00 43.56 110 PHE A C 1
ATOM 877 O O . PHE A 1 110 ? 12.946 6.669 7.783 1.00 43.56 110 PHE A O 1
ATOM 884 N N . GLN A 1 111 ? 14.804 5.470 8.167 1.00 41.75 111 GLN A N 1
ATOM 885 C CA . GLN A 1 111 ? 15.662 6.276 7.298 1.00 41.75 111 GLN A CA 1
ATOM 886 C C . GLN A 1 111 ? 15.567 5.761 5.867 1.00 41.75 111 GLN A C 1
ATOM 888 O O . GLN A 1 111 ? 16.065 4.678 5.563 1.00 41.75 111 GLN A O 1
ATOM 893 N N . VAL A 1 112 ? 14.965 6.554 4.986 1.00 35.19 112 VAL A N 1
ATOM 894 C CA . VAL A 1 112 ? 15.172 6.420 3.543 1.00 35.19 112 VAL A CA 1
ATOM 895 C C . VAL A 1 112 ? 16.401 7.267 3.192 1.00 35.19 112 VAL A C 1
ATOM 897 O O . VAL A 1 112 ? 16.425 8.443 3.558 1.00 35.19 112 VAL A O 1
ATOM 900 N N . PRO A 1 113 ? 17.441 6.715 2.541 1.00 43.03 113 PRO A N 1
ATOM 901 C CA . PRO A 1 113 ? 18.565 7.514 2.075 1.00 43.03 113 PRO A CA 1
ATOM 902 C C . PRO A 1 113 ? 18.107 8.512 1.011 1.00 43.03 113 PRO A C 1
ATOM 904 O O . PRO A 1 113 ? 17.433 8.149 0.047 1.00 43.03 113 PRO A O 1
ATOM 907 N N . ASP A 1 114 ? 18.506 9.762 1.205 1.00 42.53 114 ASP A N 1
ATOM 908 C CA . ASP A 1 114 ? 18.215 10.899 0.341 1.00 42.53 114 ASP A CA 1
ATOM 909 C C . ASP A 1 114 ? 18.975 10.744 -0.993 1.00 42.53 114 ASP A C 1
ATOM 911 O O . ASP A 1 114 ? 20.190 10.953 -1.071 1.00 42.53 114 ASP A O 1
ATOM 915 N N . LEU A 1 115 ? 18.284 10.300 -2.048 1.00 43.16 115 LEU A N 1
ATOM 916 C CA . LEU A 1 115 ? 18.826 10.217 -3.409 1.00 43.16 115 LEU A CA 1
ATOM 917 C C . LEU A 1 115 ? 18.876 11.628 -4.013 1.00 43.16 115 LEU A C 1
ATOM 919 O O . LEU A 1 115 ? 18.017 12.023 -4.797 1.00 43.16 115 LEU A O 1
ATOM 923 N N . ASN A 1 116 ? 19.905 12.394 -3.646 1.00 41.53 116 ASN A N 1
ATOM 924 C CA . ASN A 1 116 ? 20.239 13.658 -4.301 1.00 41.53 116 ASN A CA 1
ATOM 925 C C . ASN A 1 116 ? 20.749 13.389 -5.730 1.00 41.53 116 ASN A C 1
ATOM 927 O O . ASN A 1 116 ? 21.948 13.225 -5.958 1.00 41.53 116 ASN A O 1
ATOM 931 N N . LEU A 1 117 ? 19.840 13.339 -6.705 1.00 42.12 117 LEU A N 1
ATOM 932 C CA . LEU A 1 117 ? 20.180 13.407 -8.126 1.00 42.12 117 LEU A CA 1
ATOM 933 C C . LEU A 1 117 ? 20.404 14.875 -8.501 1.00 42.12 117 LEU A C 1
ATOM 935 O O . LEU A 1 117 ? 19.470 15.623 -8.774 1.00 42.12 117 LEU A O 1
ATOM 939 N N . TYR A 1 118 ? 21.666 15.295 -8.475 1.00 39.50 118 TYR A N 1
ATOM 940 C CA . TYR A 1 118 ? 22.090 16.592 -8.989 1.00 39.50 118 TYR A CA 1
ATOM 941 C C . TYR A 1 118 ? 22.032 16.546 -10.525 1.00 39.50 118 TYR A C 1
ATOM 943 O O . TYR A 1 118 ? 22.821 15.836 -11.151 1.00 39.50 118 TYR A O 1
ATOM 951 N N . CYS A 1 119 ? 21.102 17.271 -11.149 1.00 33.50 119 CYS A N 1
ATOM 952 C CA . CYS A 1 119 ? 21.155 17.517 -12.592 1.00 33.50 119 CYS A CA 1
ATOM 953 C C . CYS A 1 119 ? 22.342 18.449 -12.885 1.00 33.50 119 CYS A C 1
ATOM 955 O O . CYS A 1 119 ? 22.404 19.552 -12.341 1.00 33.50 119 CYS A O 1
ATOM 957 N N . SER A 1 120 ? 23.298 17.972 -13.690 1.00 35.41 120 SER A N 1
ATOM 958 C CA . SER A 1 120 ? 24.369 18.789 -14.290 1.00 35.41 120 SER A CA 1
ATOM 959 C C . SER A 1 120 ? 23.925 19.364 -15.626 1.00 35.41 120 SER A C 1
ATOM 961 O O . SER A 1 120 ? 23.130 18.677 -16.306 1.00 35.41 120 SER A O 1
#